Protein AF-A0AAW0K4J8-F1 (afdb_monomer)

InterPro domains:
  IPR005174 KIB1-4, beta-propeller [PF03478] (7-78)

Structure (mmCIF, N/CA/C/O backbone):
data_AF-A0AAW0K4J8-F1
#
_entry.id   AF-A0AAW0K4J8-F1
#
loop_
_atom_site.group_PDB
_atom_site.id
_atom_site.type_symbol
_atom_site.label_atom_id
_atom_site.label_alt_id
_atom_site.label_comp_id
_atom_site.label_asym_id
_atom_site.label_entity_id
_atom_site.label_seq_id
_atom_site.pdbx_PDB_ins_code
_atom_site.Cartn_x
_atom_site.Cartn_y
_atom_site.Cartn_z
_atom_site.occupancy
_atom_site.B_iso_or_equiv
_atom_site.auth_seq_id
_atom_site.auth_comp_id
_atom_site.auth_asym_id
_atom_site.auth_atom_id
_atom_site.pdbx_PDB_model_num
ATOM 1 N N . MET A 1 1 ? -8.075 4.748 -23.571 1.00 42.97 1 MET A N 1
ATOM 2 C CA . MET A 1 1 ? -7.528 3.627 -22.784 1.00 42.97 1 MET A CA 1
ATOM 3 C C . MET A 1 1 ? -8.302 3.583 -21.475 1.00 42.97 1 MET A C 1
ATOM 5 O O . MET A 1 1 ? -8.222 4.548 -20.727 1.00 42.97 1 MET A O 1
ATOM 9 N N . HIS A 1 2 ? -9.142 2.569 -21.260 1.00 46.59 2 HIS A N 1
ATOM 10 C CA . HIS A 1 2 ? -9.634 2.245 -19.917 1.00 46.59 2 HIS A CA 1
ATOM 11 C C . HIS A 1 2 ? -8.501 1.468 -19.247 1.00 46.59 2 HIS A C 1
ATOM 13 O O . HIS A 1 2 ? -8.053 0.475 -19.813 1.00 46.59 2 HIS A O 1
ATOM 19 N N . TYR A 1 3 ? -7.987 1.963 -18.128 1.00 56.16 3 TYR A N 1
ATOM 20 C CA . TYR A 1 3 ? -7.061 1.202 -17.298 1.00 56.16 3 TYR A CA 1
ATOM 21 C C . TYR A 1 3 ? -7.895 0.553 -16.200 1.00 56.16 3 TYR A C 1
ATOM 23 O O . TYR A 1 3 ? -8.667 1.254 -15.543 1.00 56.16 3 TYR A O 1
ATOM 31 N N . ASP A 1 4 ? -7.771 -0.758 -16.023 1.00 66.00 4 ASP A N 1
ATOM 32 C CA . ASP A 1 4 ? -8.284 -1.408 -14.823 1.00 66.00 4 ASP A CA 1
ATOM 33 C C . ASP A 1 4 ? -7.463 -0.901 -13.633 1.00 66.00 4 ASP A C 1
ATOM 35 O O . ASP A 1 4 ? -6.233 -0.877 -13.668 1.00 66.00 4 ASP A O 1
ATOM 39 N N . VAL A 1 5 ? -8.158 -0.401 -12.615 1.00 69.38 5 VAL A N 1
ATOM 40 C CA . VAL A 1 5 ? -7.578 0.284 -11.456 1.00 69.38 5 VAL A CA 1
ATOM 41 C C . VAL A 1 5 ? -7.552 -0.721 -10.303 1.00 69.38 5 VAL A C 1
ATOM 43 O O . VAL A 1 5 ? -8.631 -1.096 -9.836 1.00 69.38 5 VAL A O 1
ATOM 46 N N . PRO A 1 6 ? -6.378 -1.179 -9.828 1.00 80.19 6 PRO A N 1
ATOM 47 C CA . PRO A 1 6 ? -6.310 -2.075 -8.680 1.00 80.19 6 PRO A CA 1
ATOM 48 C C . PRO A 1 6 ? -6.892 -1.389 -7.441 1.00 80.19 6 PRO A C 1
ATOM 50 O O . PRO A 1 6 ? -6.420 -0.327 -7.022 1.00 80.19 6 PRO A O 1
ATOM 53 N N . VAL A 1 7 ? -7.924 -1.998 -6.855 1.00 85.12 7 VAL A N 1
ATOM 54 C CA . VAL A 1 7 ? -8.539 -1.568 -5.595 1.00 85.12 7 VAL A CA 1
ATOM 55 C C . VAL A 1 7 ? -8.712 -2.784 -4.704 1.00 85.12 7 VAL A C 1
ATOM 57 O O . VAL A 1 7 ? -9.276 -3.793 -5.125 1.00 85.12 7 VAL A O 1
ATOM 60 N N . VAL A 1 8 ? -8.281 -2.669 -3.450 1.00 87.44 8 VAL A N 1
ATOM 61 C CA . VAL A 1 8 ? -8.464 -3.716 -2.446 1.00 87.44 8 VAL A CA 1
ATOM 62 C C . VAL A 1 8 ? -9.126 -3.158 -1.200 1.00 87.44 8 VAL A C 1
ATOM 64 O O . VAL A 1 8 ? -8.835 -2.049 -0.747 1.00 87.44 8 VAL A O 1
ATOM 67 N N . LEU A 1 9 ? -10.022 -3.966 -0.638 1.00 84.75 9 LEU A N 1
ATOM 68 C CA . LEU A 1 9 ? -10.710 -3.704 0.614 1.00 84.75 9 LEU A CA 1
ATOM 69 C C . LEU A 1 9 ? -10.142 -4.608 1.705 1.00 84.75 9 LEU A C 1
ATOM 71 O O . LEU A 1 9 ? -9.985 -5.812 1.512 1.00 84.75 9 LEU A O 1
ATOM 75 N N . SER A 1 10 ? -9.875 -4.014 2.861 1.00 83.12 10 SER A N 1
ATOM 76 C CA . SER A 1 10 ? -9.566 -4.719 4.097 1.00 83.12 10 SER A CA 1
ATOM 77 C C . SER A 1 10 ? -10.645 -4.398 5.120 1.00 83.12 10 SER A C 1
ATOM 79 O O . SER A 1 10 ? -10.992 -3.232 5.325 1.00 83.12 10 SER A O 1
ATOM 81 N N . SER A 1 11 ? -11.196 -5.430 5.747 1.00 79.44 11 SER A N 1
ATOM 82 C CA . SER A 1 11 ? -12.206 -5.301 6.793 1.00 79.44 11 SER A CA 1
ATOM 83 C C . SER A 1 11 ? -11.898 -6.255 7.931 1.00 79.44 11 SER A C 1
ATOM 85 O O . SER A 1 11 ? -11.567 -7.420 7.699 1.00 79.44 11 SER A O 1
ATOM 87 N N . SER A 1 12 ? -12.067 -5.778 9.157 1.00 73.88 12 SER A N 1
ATOM 88 C CA . SER A 1 12 ? -12.071 -6.635 10.337 1.00 73.88 12 SER A CA 1
ATOM 89 C C . SER A 1 12 ? -13.437 -7.304 10.509 1.00 73.88 12 SER A C 1
ATOM 91 O O . SER A 1 12 ? -14.471 -6.672 10.314 1.00 73.88 12 SER A O 1
ATOM 93 N N . LEU A 1 13 ? -13.461 -8.581 10.903 1.00 67.19 13 LEU A N 1
ATOM 94 C CA . LEU A 1 13 ? -14.708 -9.276 11.264 1.00 67.19 13 LEU A CA 1
ATOM 95 C C . LEU A 1 13 ? -15.232 -8.853 12.645 1.00 67.19 13 LEU A C 1
ATOM 97 O O . LEU A 1 13 ? -16.385 -9.119 12.976 1.00 67.19 13 LEU A O 1
ATOM 101 N N . THR A 1 14 ? -14.383 -8.227 13.463 1.00 67.06 14 THR A N 1
ATOM 102 C CA . THR A 1 14 ? -14.667 -7.917 14.871 1.00 67.06 14 THR A CA 1
ATOM 103 C C . THR A 1 14 ? -14.766 -6.420 15.156 1.00 67.06 14 THR A C 1
ATOM 105 O O . THR A 1 14 ? -15.143 -6.042 16.262 1.00 67.06 14 THR A O 1
ATOM 108 N N . SER A 1 15 ? -14.438 -5.559 14.190 1.00 68.94 15 SER A N 1
ATOM 109 C CA . SER A 1 15 ? -14.590 -4.105 14.290 1.00 68.94 15 SER A CA 1
ATOM 110 C C . SER A 1 15 ? -15.225 -3.544 13.015 1.00 68.94 15 SER A C 1
ATOM 112 O O . SER A 1 15 ? -1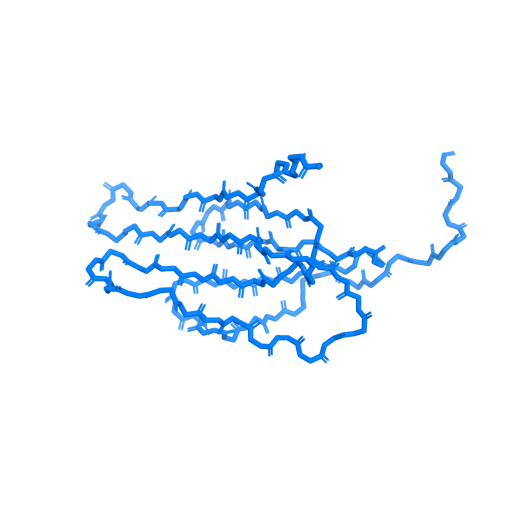5.030 -4.078 11.929 1.00 68.94 15 SER A O 1
ATOM 114 N N . ASN A 1 16 ? -15.953 -2.427 13.122 1.00 68.88 16 ASN A N 1
ATOM 115 C CA . ASN A 1 16 ? -16.472 -1.680 11.962 1.00 68.88 16 ASN A CA 1
ATOM 116 C C . ASN A 1 16 ? -15.360 -0.913 11.209 1.00 68.88 16 ASN A C 1
ATOM 118 O O . ASN A 1 16 ? -15.612 0.099 10.555 1.00 68.88 16 ASN A O 1
ATOM 122 N N . GLU A 1 17 ? -14.111 -1.355 11.330 1.00 77.75 17 GLU A N 1
ATOM 123 C CA . GLU A 1 17 ? -12.959 -0.739 10.690 1.00 77.75 17 GLU A CA 1
ATOM 124 C C . GLU A 1 17 ? -12.788 -1.373 9.311 1.00 77.75 17 GLU A C 1
ATOM 126 O O . GLU A 1 17 ? -12.269 -2.483 9.165 1.00 77.75 17 GLU A O 1
ATOM 131 N N . CYS A 1 18 ? -13.256 -0.665 8.285 1.00 85.69 18 CYS A N 1
ATOM 132 C CA . CYS A 1 18 ? -12.919 -0.972 6.904 1.00 85.69 18 CYS A CA 1
ATOM 133 C C . CYS A 1 18 ? -11.925 0.054 6.358 1.00 85.69 18 CYS A C 1
ATOM 135 O O . CYS A 1 18 ? -11.970 1.241 6.699 1.00 85.69 18 CYS A O 1
ATOM 137 N N . MET A 1 19 ? -11.041 -0.400 5.479 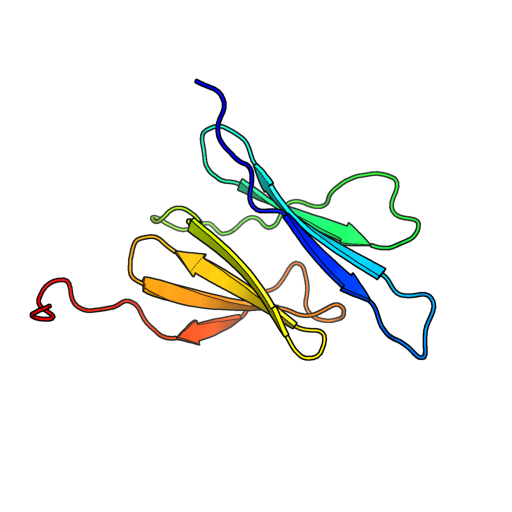1.00 91.56 19 MET A N 1
ATOM 138 C CA . MET A 1 19 ? -10.098 0.445 4.766 1.00 91.56 19 MET A CA 1
ATOM 139 C C . MET A 1 19 ? -10.014 0.010 3.309 1.00 91.56 19 MET A C 1
ATOM 141 O O . MET A 1 19 ? -9.906 -1.177 3.013 1.00 91.56 19 MET A O 1
ATOM 145 N N . ALA A 1 20 ? -10.052 0.982 2.408 1.00 92.75 20 ALA A N 1
ATOM 146 C CA . ALA A 1 20 ? -9.810 0.784 0.990 1.00 92.75 20 ALA A CA 1
ATOM 147 C C . ALA A 1 20 ? -8.427 1.325 0.625 1.00 92.75 20 ALA A C 1
ATOM 149 O O . ALA A 1 20 ? -8.015 2.363 1.149 1.00 92.75 20 ALA A O 1
ATOM 150 N N . MET A 1 21 ? -7.743 0.654 -0.297 1.00 94.50 21 MET A N 1
ATOM 151 C CA . MET A 1 21 ? -6.513 1.134 -0.924 1.00 94.50 21 MET A CA 1
ATOM 152 C C . MET A 1 21 ? -6.623 0.987 -2.439 1.00 94.50 21 MET A C 1
ATOM 154 O O . MET A 1 21 ? -7.176 -0.001 -2.922 1.00 94.50 21 MET A O 1
ATOM 158 N N . ALA A 1 22 ? -6.124 1.977 -3.174 1.00 93.44 22 ALA A N 1
ATOM 159 C CA . ALA A 1 22 ? -6.215 2.034 -4.626 1.00 93.44 22 ALA A CA 1
ATOM 160 C C . ALA A 1 22 ? -4.939 2.609 -5.252 1.00 93.44 22 ALA A C 1
ATOM 162 O O . ALA A 1 22 ? -4.356 3.557 -4.716 1.00 93.44 22 ALA A O 1
ATOM 163 N N . ILE A 1 23 ? -4.561 2.065 -6.409 1.00 91.12 23 ILE A N 1
ATOM 164 C CA . ILE A 1 23 ? -3.609 2.679 -7.345 1.00 91.12 23 ILE A CA 1
ATOM 165 C C . ILE A 1 23 ? -4.430 3.449 -8.370 1.00 91.12 23 ILE A C 1
ATOM 167 O O . ILE A 1 23 ? -5.304 2.853 -8.975 1.00 91.12 23 ILE A O 1
ATOM 171 N N . PHE A 1 24 ? -4.182 4.738 -8.602 1.00 86.62 24 PHE A N 1
ATOM 172 C CA . PHE A 1 24 ? -5.003 5.541 -9.512 1.00 86.62 24 PHE A CA 1
ATOM 173 C C . PHE A 1 24 ? -4.212 6.579 -10.317 1.00 86.62 24 PHE A C 1
ATOM 175 O O . PHE A 1 24 ? -3.134 7.039 -9.937 1.00 86.62 24 PHE A O 1
ATOM 182 N N . GLY A 1 25 ? -4.822 7.023 -11.418 1.00 81.81 25 GLY A N 1
ATOM 183 C CA . GLY A 1 25 ? -4.276 8.059 -12.293 1.00 81.81 25 GLY A CA 1
ATOM 184 C C . GLY A 1 25 ? -3.116 7.579 -13.169 1.00 81.81 25 GLY A C 1
ATOM 185 O O . GLY A 1 25 ? -2.607 6.475 -13.022 1.00 81.81 25 GLY A O 1
ATOM 186 N N . GLU A 1 26 ? -2.688 8.442 -14.089 1.00 73.75 26 GLU A N 1
ATOM 187 C CA . GLU A 1 26 ? -1.667 8.135 -15.107 1.00 73.75 26 GLU A CA 1
ATOM 188 C C . GLU A 1 26 ? -0.288 7.786 -14.518 1.00 73.75 26 GLU A C 1
ATOM 190 O O . GLU A 1 26 ? 0.487 7.060 -15.129 1.00 73.75 26 GLU A O 1
ATOM 195 N N . PHE A 1 27 ? -0.001 8.263 -13.305 1.00 75.00 27 PHE A N 1
ATOM 196 C CA . PHE A 1 27 ? 1.264 8.026 -12.605 1.00 75.00 27 PHE A CA 1
ATOM 197 C C . PHE A 1 27 ? 1.179 6.915 -11.549 1.00 75.00 27 PHE A C 1
ATOM 199 O O . PHE A 1 27 ? 2.049 6.857 -10.688 1.00 75.00 27 PHE A O 1
ATOM 206 N N . SER A 1 28 ? 0.132 6.080 -11.582 1.00 83.06 28 SER A N 1
ATOM 207 C CA . SER A 1 28 ? -0.076 4.954 -10.654 1.00 83.06 28 SER A CA 1
ATOM 208 C C . SER A 1 28 ? 0.036 5.347 -9.177 1.00 83.06 28 SER A C 1
ATOM 210 O O . SER A 1 28 ? 0.676 4.677 -8.382 1.00 83.06 28 SER A O 1
ATOM 212 N N . LYS A 1 29 ? -0.598 6.455 -8.784 1.00 84.69 29 LYS A N 1
ATOM 213 C CA . LYS A 1 29 ? -0.493 6.977 -7.416 1.00 84.69 29 LYS A CA 1
ATOM 214 C C . LYS A 1 29 ? -1.219 6.078 -6.428 1.00 84.69 29 LYS A C 1
ATOM 216 O O . LYS A 1 29 ? -2.345 5.667 -6.685 1.00 84.69 29 LYS A O 1
ATOM 221 N N . LEU A 1 30 ? -0.630 5.881 -5.255 1.00 91.62 30 LEU A N 1
ATOM 222 C CA . LEU A 1 30 ? -1.241 5.118 -4.176 1.00 91.62 30 LEU A CA 1
ATOM 223 C C . LEU A 1 30 ? -2.041 6.020 -3.224 1.00 91.62 30 LEU A C 1
ATOM 225 O O . LEU A 1 30 ? -1.556 7.060 -2.765 1.00 91.62 30 LEU A O 1
ATOM 229 N N . ALA A 1 31 ? -3.262 5.614 -2.881 1.00 93.81 31 ALA A N 1
ATOM 230 C CA . ALA A 1 31 ? -4.046 6.255 -1.828 1.00 93.81 31 ALA A CA 1
ATOM 231 C C . ALA A 1 31 ? -4.868 5.251 -1.020 1.00 93.81 31 ALA A C 1
ATOM 233 O O . ALA A 1 31 ? -5.204 4.168 -1.496 1.00 93.81 31 ALA A O 1
ATOM 234 N N . PHE A 1 32 ? -5.236 5.650 0.198 1.00 94.44 32 PHE A N 1
ATOM 235 C CA . PHE A 1 32 ? -6.136 4.891 1.062 1.00 94.44 32 PHE A CA 1
ATOM 236 C C . PHE A 1 32 ? -7.279 5.754 1.604 1.00 94.44 32 PHE A C 1
ATOM 238 O O . PHE A 1 32 ? -7.196 6.984 1.635 1.00 94.44 32 PHE A O 1
ATOM 245 N N . CYS A 1 33 ? -8.347 5.097 2.046 1.00 94.31 33 CYS A N 1
ATOM 246 C CA . CYS A 1 33 ? -9.507 5.713 2.683 1.00 94.31 33 CYS A CA 1
ATOM 247 C C . CYS A 1 33 ? -10.007 4.791 3.798 1.00 94.31 33 CYS A C 1
ATOM 249 O O . CYS A 1 33 ? -10.210 3.597 3.565 1.00 94.31 33 CYS A O 1
ATOM 251 N N . LYS A 1 34 ? -10.205 5.324 5.006 1.00 91.69 34 LYS A N 1
ATOM 252 C CA . LYS A 1 34 ? -10.786 4.582 6.134 1.00 91.69 34 LYS A CA 1
ATOM 253 C C . LYS A 1 34 ? -12.303 4.764 6.177 1.00 91.69 34 LYS A C 1
ATOM 255 O O . LYS A 1 34 ? -12.850 5.701 5.593 1.00 91.69 34 LYS A O 1
ATOM 260 N N . TYR A 1 35 ? -12.994 3.884 6.894 1.00 88.00 35 TYR A N 1
ATOM 261 C CA . TYR A 1 35 ? -14.404 4.083 7.216 1.00 88.00 35 TYR A CA 1
ATOM 262 C C . TYR A 1 35 ? -14.618 5.450 7.884 1.00 88.00 35 TYR A C 1
ATOM 264 O O . TYR A 1 35 ? -13.950 5.780 8.861 1.00 88.00 35 TYR A O 1
ATOM 272 N N . GLY A 1 36 ? -15.553 6.241 7.358 1.00 89.62 36 GLY A N 1
ATOM 273 C CA . GLY A 1 36 ? -15.850 7.588 7.855 1.00 89.62 36 GLY A CA 1
ATOM 274 C C . GLY A 1 36 ? -14.979 8.706 7.269 1.00 89.62 36 GLY A C 1
ATOM 275 O O . GLY A 1 36 ? -15.336 9.879 7.420 1.00 89.62 36 GLY A O 1
ATOM 276 N N . ASP A 1 37 ? -13.900 8.381 6.549 1.00 92.00 37 ASP A N 1
ATOM 277 C CA . ASP A 1 37 ? -13.134 9.387 5.818 1.00 92.00 37 ASP A CA 1
ATOM 278 C C . ASP A 1 37 ? -13.982 9.974 4.681 1.00 92.00 37 ASP A C 1
ATOM 280 O O . ASP A 1 37 ? -14.692 9.277 3.957 1.00 92.00 37 ASP A O 1
ATOM 284 N N . LYS A 1 38 ? -13.891 11.294 4.498 1.00 93.69 38 LYS A N 1
ATOM 285 C CA . LYS A 1 38 ? -14.586 12.008 3.409 1.00 93.69 38 LYS A CA 1
ATOM 286 C C . LYS A 1 38 ? -13.736 12.152 2.147 1.00 93.69 38 LYS A C 1
ATOM 288 O O . LYS A 1 38 ? -14.221 12.668 1.142 1.00 93.69 38 LYS A O 1
ATOM 293 N N . LYS A 1 39 ? -12.447 11.811 2.226 1.00 93.56 39 LYS A N 1
ATOM 294 C CA . LYS A 1 39 ? -11.448 12.023 1.175 1.00 93.56 39 LYS A CA 1
ATOM 295 C C . LYS A 1 39 ? -10.380 10.939 1.255 1.00 93.56 39 LYS A C 1
ATOM 297 O O . LYS A 1 39 ? -10.031 10.501 2.345 1.00 93.56 39 LYS A O 1
ATOM 302 N N . TRP A 1 40 ? -9.826 10.587 0.102 1.00 94.06 40 TRP A N 1
ATOM 303 C CA . TRP A 1 40 ? -8.667 9.708 0.006 1.00 94.06 40 TRP A CA 1
ATOM 304 C C . TRP A 1 40 ? -7.403 10.421 0.488 1.00 94.0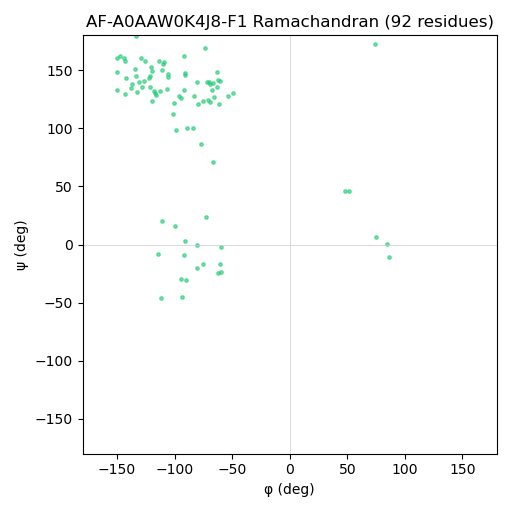6 40 TRP A C 1
ATOM 306 O O . TRP A 1 40 ? -7.185 11.596 0.178 1.00 94.06 40 TRP A O 1
ATOM 316 N N . THR A 1 41 ? -6.557 9.695 1.212 1.00 94.81 41 THR A N 1
ATOM 317 C CA . THR A 1 41 ? -5.235 10.152 1.640 1.00 94.81 41 THR A CA 1
ATOM 318 C C . THR A 1 41 ? -4.177 9.560 0.721 1.00 94.81 41 THR A C 1
ATOM 320 O O . THR A 1 41 ? -4.069 8.342 0.592 1.00 94.81 41 THR A O 1
ATOM 323 N N . LEU A 1 42 ? -3.393 10.429 0.084 1.00 92.69 42 LEU A N 1
ATOM 324 C CA . LEU A 1 42 ? -2.266 10.038 -0.760 1.00 92.69 42 LEU A CA 1
ATOM 325 C C . LEU A 1 42 ? -1.126 9.458 0.080 1.00 92.69 42 LEU A C 1
ATOM 327 O O . LEU A 1 42 ? -0.763 10.013 1.119 1.00 92.69 42 LEU A O 1
ATOM 331 N N . ILE A 1 43 ? -0.523 8.383 -0.419 1.00 91.44 43 ILE A N 1
ATOM 332 C CA . ILE A 1 43 ? 0.740 7.854 0.088 1.00 91.44 43 ILE A CA 1
ATOM 333 C C . ILE A 1 43 ? 1.832 8.375 -0.846 1.00 91.44 43 ILE A C 1
ATOM 335 O O . ILE A 1 43 ? 2.024 7.860 -1.943 1.00 91.44 43 ILE A O 1
ATOM 339 N N . ASP A 1 44 ? 2.514 9.445 -0.431 1.00 78.12 44 ASP A N 1
ATOM 340 C CA . ASP A 1 44 ? 3.620 10.023 -1.202 1.00 78.12 44 ASP A CA 1
ATOM 341 C C . ASP A 1 44 ? 4.880 9.167 -1.031 1.00 78.12 44 ASP A C 1
ATOM 343 O O . ASP A 1 44 ? 5.718 9.381 -0.148 1.00 78.12 44 ASP A O 1
ATOM 347 N N . ALA A 1 45 ? 4.990 8.141 -1.866 1.00 68.81 45 ALA A N 1
ATOM 348 C CA . ALA A 1 45 ? 6.217 7.399 -2.032 1.00 68.81 45 ALA A CA 1
ATOM 349 C C . ALA A 1 45 ? 7.080 8.158 -3.050 1.00 68.81 45 ALA A C 1
ATOM 351 O O . ALA A 1 45 ? 6.881 8.038 -4.254 1.00 68.81 45 ALA A O 1
ATOM 352 N N . LYS A 1 46 ? 8.064 8.938 -2.579 1.00 69.19 46 LYS A N 1
ATOM 353 C CA . LYS A 1 46 ? 9.115 9.522 -3.439 1.00 69.19 46 LYS A CA 1
ATOM 354 C C . LYS A 1 46 ? 10.005 8.416 -4.011 1.00 69.19 46 LYS A C 1
ATOM 356 O O . LYS A 1 46 ? 11.141 8.234 -3.573 1.00 69.19 46 LYS A O 1
ATOM 361 N N . ARG A 1 47 ? 9.464 7.628 -4.934 1.00 70.88 47 ARG A N 1
ATOM 362 C CA . ARG A 1 47 ? 10.113 6.458 -5.516 1.00 70.88 47 ARG A CA 1
ATOM 363 C C . ARG A 1 47 ? 10.241 6.613 -7.013 1.00 70.88 47 ARG A C 1
ATOM 365 O O . ARG A 1 47 ? 9.486 7.326 -7.661 1.00 70.88 47 ARG A O 1
ATOM 372 N N . GLN A 1 48 ? 11.264 5.952 -7.532 1.00 74.12 48 GLN A N 1
ATOM 373 C CA . GLN A 1 48 ? 11.602 5.978 -8.947 1.00 74.12 48 GLN A CA 1
ATOM 374 C C . GLN A 1 48 ? 10.724 5.025 -9.775 1.00 74.12 48 GLN A C 1
ATOM 376 O O . GLN A 1 48 ? 10.629 5.190 -10.988 1.00 74.12 48 GLN A O 1
ATOM 381 N N . TYR A 1 49 ? 10.098 4.041 -9.126 1.00 81.69 49 TYR A N 1
ATOM 382 C CA . TYR A 1 49 ? 9.300 2.988 -9.748 1.00 81.69 49 TYR A CA 1
ATOM 383 C C . TYR A 1 49 ? 7.825 3.158 -9.414 1.00 81.69 49 TYR A C 1
ATOM 385 O O . TYR A 1 49 ? 7.494 3.671 -8.345 1.00 81.69 49 TYR A O 1
ATOM 393 N N . VAL A 1 50 ? 6.967 2.719 -10.333 1.00 84.06 50 VAL A N 1
ATOM 394 C CA . VAL A 1 50 ? 5.513 2.851 -10.213 1.00 84.06 50 VAL A CA 1
ATO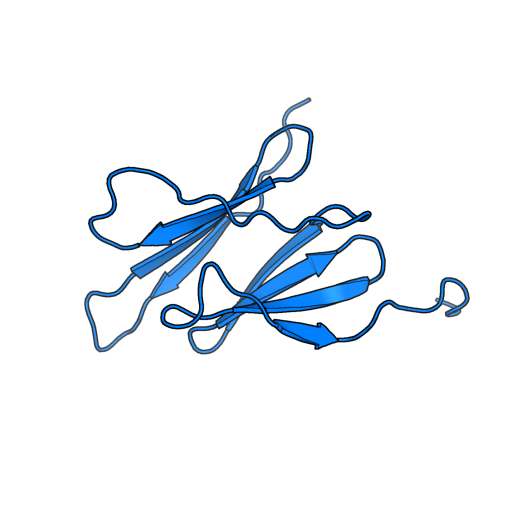M 395 C C . VAL A 1 50 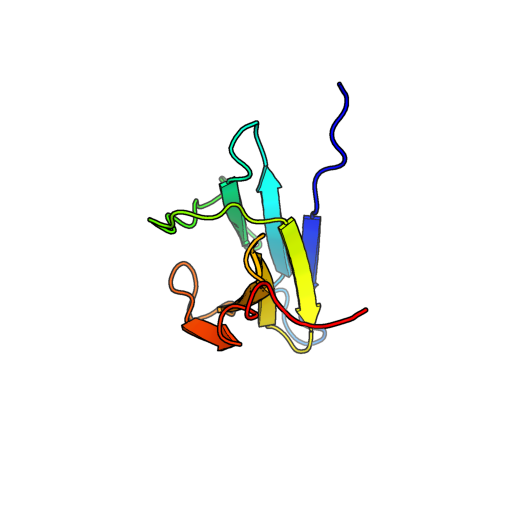? 4.913 1.630 -9.527 1.00 84.06 50 VAL A C 1
ATOM 397 O O . VAL A 1 50 ? 5.413 0.509 -9.668 1.00 84.06 50 VAL A O 1
ATOM 400 N N . GLU A 1 51 ? 3.842 1.863 -8.784 1.00 84.06 51 GLU A N 1
ATOM 401 C CA . GLU A 1 51 ? 3.001 0.835 -8.195 1.00 84.06 51 GLU A CA 1
ATOM 402 C C . GLU A 1 51 ? 2.335 -0.005 -9.293 1.00 84.06 51 GLU A C 1
ATOM 404 O O . GLU A 1 51 ? 1.834 0.534 -10.282 1.00 84.06 51 GLU A O 1
ATOM 409 N N . GLN A 1 52 ? 2.329 -1.327 -9.122 1.00 87.38 52 GLN A N 1
ATOM 410 C CA . GLN A 1 52 ? 1.801 -2.266 -10.113 1.00 87.38 52 GLN A CA 1
ATOM 411 C C . GLN A 1 52 ? 0.526 -2.959 -9.631 1.00 87.38 52 GLN A C 1
ATOM 413 O O . GLN A 1 52 ? -0.437 -3.049 -10.390 1.00 87.38 52 GLN A O 1
ATOM 418 N N . ASP A 1 53 ? 0.514 -3.445 -8.389 1.00 90.75 53 ASP A N 1
ATOM 419 C CA . ASP A 1 53 ? -0.628 -4.157 -7.821 1.00 90.75 53 ASP A CA 1
ATOM 420 C C . ASP A 1 53 ? -0.722 -3.958 -6.300 1.00 90.75 53 ASP A C 1
ATOM 422 O O . ASP A 1 53 ? 0.252 -3.582 -5.635 1.00 90.75 53 ASP A O 1
ATOM 426 N N . ILE A 1 54 ? -1.910 -4.217 -5.751 1.00 93.50 54 ILE A N 1
ATOM 427 C CA . ILE A 1 54 ? -2.192 -4.195 -4.316 1.00 93.50 54 ILE A CA 1
ATOM 428 C C . ILE A 1 54 ? -2.870 -5.506 -3.936 1.00 93.50 54 ILE A C 1
ATOM 430 O O . ILE A 1 54 ? -3.839 -5.917 -4.564 1.00 93.50 54 ILE A O 1
ATOM 434 N N . ILE A 1 55 ? -2.444 -6.101 -2.825 1.00 93.44 55 ILE A N 1
ATOM 435 C CA . ILE A 1 55 ? -3.203 -7.158 -2.150 1.00 93.44 55 ILE A CA 1
ATOM 436 C C . ILE A 1 55 ? -3.427 -6.803 -0.683 1.00 93.44 55 ILE A C 1
ATOM 438 O O . ILE A 1 55 ? -2.673 -6.029 -0.087 1.00 93.44 55 ILE A O 1
ATOM 442 N N . SER A 1 56 ? -4.447 -7.407 -0.076 1.00 92.44 56 SER A N 1
ATOM 443 C CA . SER A 1 56 ? -4.647 -7.357 1.369 1.00 92.44 56 SER A CA 1
ATOM 444 C C . SER A 1 56 ? -4.668 -8.758 1.948 1.00 92.44 56 SER A C 1
ATOM 446 O O . SER A 1 56 ? -5.296 -9.666 1.407 1.00 92.44 56 SER A O 1
ATOM 448 N N . HIS A 1 57 ? -3.956 -8.918 3.057 1.00 90.75 57 HIS A N 1
ATOM 449 C CA . HIS A 1 57 ? -3.883 -10.162 3.799 1.00 90.75 57 HIS A CA 1
ATOM 450 C C . HIS A 1 57 ? -3.664 -9.841 5.277 1.00 90.75 57 HIS A C 1
ATOM 452 O O . HIS A 1 57 ? -2.836 -8.991 5.604 1.00 90.75 57 HIS A O 1
ATOM 458 N N . GLU A 1 58 ? -4.440 -10.480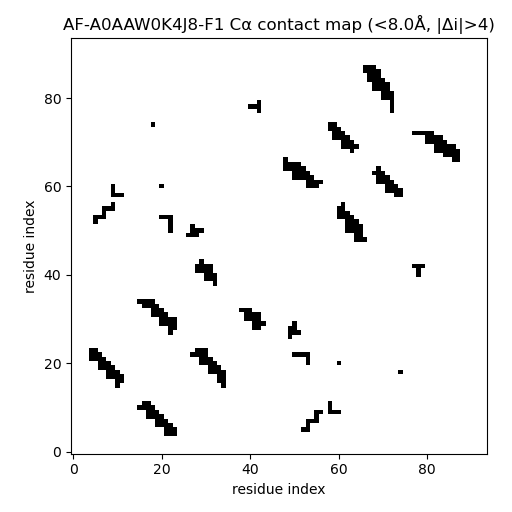 6.156 1.00 89.31 58 GLU A N 1
ATOM 459 C CA . GLU A 1 58 ? -4.327 -10.348 7.618 1.00 89.31 58 GLU A CA 1
ATOM 460 C C . GLU A 1 58 ? -4.242 -8.891 8.120 1.00 89.31 58 GLU A C 1
ATOM 462 O O . GLU 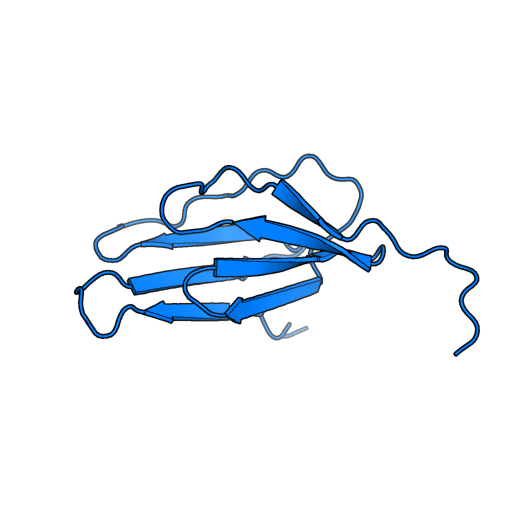A 1 58 ? -3.391 -8.527 8.930 1.00 89.31 58 GLU A O 1
ATOM 467 N N . GLY A 1 59 ? -5.118 -8.017 7.609 1.00 87.81 59 GLY A N 1
ATOM 468 C CA . GLY A 1 59 ? -5.194 -6.614 8.042 1.00 87.81 59 GLY A CA 1
ATOM 469 C C . GLY A 1 59 ? -4.062 -5.714 7.531 1.00 87.81 59 GLY A C 1
ATOM 470 O O . GLY A 1 59 ? -3.986 -4.546 7.920 1.00 87.81 59 GLY A O 1
ATOM 471 N N . LYS A 1 60 ? -3.205 -6.235 6.648 1.00 92.75 60 LYS A N 1
ATOM 472 C CA . LYS A 1 60 ? -2.122 -5.500 5.989 1.00 92.75 60 LYS A CA 1
ATOM 473 C C . LYS A 1 60 ? -2.426 -5.297 4.513 1.00 92.75 60 LYS A C 1
ATOM 475 O O . LYS A 1 60 ? -3.188 -6.055 3.908 1.00 92.75 60 LYS A O 1
ATOM 480 N N . PHE A 1 61 ? -1.799 -4.278 3.945 1.00 94.81 61 PHE A N 1
ATOM 481 C CA . PHE A 1 61 ? -1.761 -4.006 2.517 1.00 94.81 61 PHE A CA 1
ATOM 482 C C . PHE A 1 61 ? -0.341 -4.195 2.017 1.00 94.81 61 PHE A C 1
ATOM 484 O O . PHE A 1 61 ? 0.598 -3.662 2.612 1.00 94.81 61 PHE A O 1
ATOM 491 N N . TYR A 1 62 ? -0.205 -4.931 0.922 1.00 94.88 62 TYR A N 1
ATOM 492 C CA . TYR A 1 62 ? 1.058 -5.157 0.240 1.00 94.88 62 TYR A CA 1
ATOM 493 C C . TYR A 1 62 ? 0.967 -4.533 -1.140 1.00 94.88 62 TYR A C 1
ATOM 495 O O . TYR A 1 62 ? 0.015 -4.795 -1.870 1.00 94.88 62 TYR A O 1
ATOM 503 N N . VAL A 1 63 ? 1.956 -3.715 -1.474 1.00 94.12 63 VAL A N 1
ATOM 504 C CA . VAL A 1 63 ? 2.031 -3.004 -2.748 1.00 94.12 63 VAL A CA 1
ATOM 505 C C . VAL A 1 63 ? 3.291 -3.445 -3.460 1.00 94.12 63 VAL A C 1
ATOM 507 O O . VAL A 1 63 ? 4.383 -3.343 -2.889 1.00 94.12 63 VAL A O 1
ATOM 510 N N . SER A 1 64 ? 3.129 -3.949 -4.680 1.00 92.50 64 SER A N 1
ATOM 511 C CA . SER A 1 64 ? 4.243 -4.295 -5.556 1.00 92.50 64 SER A CA 1
ATOM 512 C C . SER A 1 64 ? 4.615 -3.114 -6.446 1.00 92.50 64 SER A C 1
ATOM 514 O O . SER A 1 64 ? 3.766 -2.328 -6.874 1.00 92.50 64 SER A O 1
ATOM 516 N N . TYR A 1 65 ? 5.907 -3.000 -6.725 1.00 90.31 65 TYR A N 1
ATOM 517 C CA . TYR A 1 65 ? 6.480 -2.006 -7.623 1.00 90.31 65 TYR A CA 1
ATOM 518 C C . TYR A 1 65 ? 7.057 -2.691 -8.861 1.00 90.31 65 TYR A C 1
ATOM 520 O O . TYR A 1 65 ? 7.402 -3.873 -8.830 1.00 90.31 65 TYR A O 1
ATOM 528 N N . THR A 1 66 ? 7.205 -1.948 -9.959 1.00 88.31 66 THR A N 1
ATOM 529 C CA . THR A 1 66 ? 7.707 -2.496 -11.236 1.00 88.31 66 THR A CA 1
ATOM 530 C C . THR A 1 66 ? 9.121 -3.080 -11.184 1.00 88.31 66 THR A C 1
ATOM 532 O O . THR A 1 66 ? 9.517 -3.801 -12.094 1.00 88.31 66 THR A O 1
ATOM 535 N N . ASP A 1 67 ? 9.907 -2.762 -10.156 1.00 89.38 67 ASP A N 1
ATOM 536 C CA . ASP A 1 67 ? 11.237 -3.335 -9.916 1.00 89.38 67 ASP A CA 1
ATOM 537 C C . ASP A 1 67 ? 11.207 -4.594 -9.026 1.00 89.38 67 ASP A C 1
ATOM 539 O O . ASP A 1 67 ? 12.255 -5.148 -8.686 1.00 89.38 67 ASP A O 1
ATOM 543 N N . GLY A 1 68 ? 10.015 -5.051 -8.644 1.00 89.50 68 GLY A N 1
ATOM 544 C CA . GLY A 1 68 ? 9.803 -6.201 -7.774 1.00 89.50 68 GLY A CA 1
ATOM 545 C C . GLY A 1 68 ? 9.878 -5.890 -6.279 1.00 89.50 68 GLY A C 1
ATOM 546 O O . GLY A 1 68 ? 9.694 -6.813 -5.487 1.00 89.50 68 GLY A O 1
ATOM 547 N N . GLU A 1 69 ? 10.118 -4.636 -5.861 1.00 92.62 69 GLU A N 1
ATOM 548 C CA . GLU A 1 69 ? 10.000 -4.294 -4.440 1.00 92.62 69 GLU A CA 1
ATOM 549 C C . GLU A 1 69 ? 8.562 -4.497 -3.957 1.00 92.62 69 GLU A C 1
ATOM 551 O O . GLU A 1 69 ? 7.594 -4.154 -4.638 1.00 92.62 69 GLU A O 1
ATOM 556 N N . ILE A 1 70 ? 8.430 -5.003 -2.730 1.00 94.25 70 ILE A N 1
ATOM 557 C CA . ILE A 1 70 ? 7.142 -5.089 -2.040 1.00 94.25 70 ILE A CA 1
ATOM 558 C C . ILE A 1 70 ? 7.223 -4.242 -0.789 1.00 94.25 70 ILE A C 1
ATOM 560 O O . ILE A 1 70 ? 8.166 -4.355 0.000 1.00 94.25 70 ILE A O 1
ATOM 564 N N . TRP A 1 71 ? 6.208 -3.415 -0.585 1.00 94.44 71 TRP A N 1
ATOM 565 C CA . TRP A 1 71 ? 6.068 -2.597 0.608 1.00 94.44 71 TRP A CA 1
ATOM 566 C C . TRP A 1 71 ? 4.775 -2.912 1.326 1.00 94.44 71 TRP A C 1
ATOM 568 O O . TRP A 1 71 ? 3.764 -3.213 0.701 1.00 94.44 71 TRP A O 1
ATOM 578 N N . VAL A 1 72 ? 4.825 -2.837 2.650 1.00 95.44 72 VAL A N 1
ATOM 579 C CA . VAL A 1 72 ? 3.718 -3.201 3.522 1.00 95.44 72 VAL A CA 1
ATOM 580 C C . VAL A 1 72 ? 3.321 -2.031 4.411 1.00 95.44 72 VAL A C 1
ATOM 582 O O . VAL A 1 72 ? 4.165 -1.255 4.871 1.00 95.44 72 VAL A O 1
ATOM 585 N N . GLY A 1 73 ? 2.021 -1.902 4.645 1.00 93.62 73 GLY A N 1
ATOM 586 C CA . GLY A 1 73 ? 1.445 -0.994 5.627 1.00 93.62 73 GLY A CA 1
ATOM 587 C C . GLY A 1 73 ? 0.172 -1.582 6.223 1.00 93.62 73 GLY A C 1
ATOM 588 O O . GLY A 1 73 ? -0.421 -2.505 5.665 1.00 93.62 73 GLY A O 1
ATOM 589 N N . ASP A 1 74 ? -0.250 -1.047 7.360 1.00 91.56 74 ASP A N 1
ATOM 590 C CA . ASP A 1 74 ? -1.503 -1.417 8.011 1.00 91.56 74 ASP A CA 1
ATOM 591 C C . ASP A 1 74 ? -2.291 -0.180 8.455 1.00 91.56 74 ASP A C 1
ATOM 593 O O . ASP A 1 74 ? -1.890 0.971 8.263 1.00 91.56 74 ASP A O 1
ATOM 597 N N . HIS A 1 75 ? -3.450 -0.425 9.055 1.00 87.88 75 HIS A N 1
ATOM 598 C CA . HIS A 1 75 ? -4.368 0.617 9.493 1.00 87.88 75 HIS A CA 1
ATOM 599 C C . HIS A 1 75 ? -3.779 1.595 10.527 1.00 87.88 75 HIS A C 1
ATOM 601 O O . HIS A 1 75 ? -4.266 2.732 10.618 1.00 87.88 75 HIS A O 1
ATOM 607 N N . THR A 1 76 ? -2.751 1.175 11.272 1.00 88.88 76 THR A N 1
ATOM 608 C CA . THR A 1 76 ? -2.050 1.966 12.295 1.00 88.88 76 THR A CA 1
ATOM 609 C C . THR A 1 76 ? -0.802 2.661 11.755 1.00 88.88 76 THR A C 1
ATOM 611 O O . THR A 1 76 ? -0.441 3.728 12.249 1.00 88.88 76 THR A O 1
ATOM 614 N N . SER A 1 77 ? -0.148 2.083 10.741 1.00 89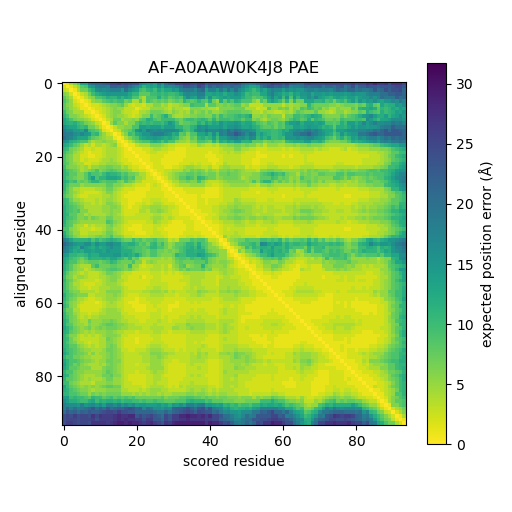.88 77 SER A N 1
ATOM 615 C CA . SER A 1 77 ? 1.118 2.592 10.210 1.00 89.88 77 SER A CA 1
ATOM 616 C C . SER A 1 77 ? 0.927 3.601 9.078 1.00 89.88 77 SER A C 1
ATOM 618 O O . SER A 1 77 ? 1.757 4.496 8.909 1.00 89.88 77 SER A O 1
ATOM 620 N N . LEU A 1 78 ? -0.148 3.471 8.292 1.00 90.88 78 LEU A N 1
ATOM 621 C CA . LEU A 1 78 ? -0.398 4.328 7.132 1.00 90.88 78 LEU A CA 1
ATOM 622 C C . LEU A 1 78 ? -0.521 5.817 7.519 1.00 90.88 78 LEU A C 1
ATOM 624 O O . LEU A 1 78 ? -1.127 6.135 8.545 1.00 90.88 78 LEU A O 1
ATOM 628 N N . PRO A 1 79 ? 0.030 6.746 6.706 1.00 92.62 79 PRO A N 1
ATOM 629 C CA . PRO A 1 79 ? 0.586 6.561 5.353 1.00 92.62 79 PRO A CA 1
ATOM 630 C C . PRO A 1 79 ? 2.013 5.990 5.312 1.00 92.62 79 PRO A C 1
ATOM 632 O O . PRO A 1 79 ? 2.574 5.810 4.233 1.00 92.62 79 PRO A O 1
ATOM 635 N N . LYS A 1 80 ? 2.640 5.719 6.462 1.00 91.44 80 LYS A N 1
ATOM 636 C CA . LYS A 1 80 ? 3.992 5.167 6.494 1.00 91.44 80 LYS A CA 1
ATOM 637 C C . LYS A 1 80 ? 3.960 3.684 6.127 1.00 91.44 80 LYS A C 1
ATOM 639 O O . LYS A 1 80 ? 3.306 2.870 6.780 1.00 91.44 80 LYS A O 1
ATOM 644 N N . MET A 1 81 ? 4.729 3.345 5.100 1.00 92.44 81 MET A N 1
ATOM 645 C CA . MET A 1 81 ? 4.968 1.972 4.670 1.00 92.44 81 MET A CA 1
ATOM 646 C C . MET A 1 81 ? 6.409 1.566 4.966 1.00 92.44 81 MET A C 1
ATOM 648 O O . MET A 1 81 ? 7.309 2.410 5.021 1.00 92.44 81 MET A O 1
ATOM 652 N N . THR A 1 82 ? 6.637 0.268 5.119 1.00 93.88 82 THR A N 1
ATOM 653 C CA . THR A 1 82 ? 7.966 -0.325 5.294 1.00 93.88 82 THR A CA 1
ATOM 654 C C . THR A 1 82 ? 8.257 -1.313 4.174 1.00 93.88 82 THR A C 1
ATOM 656 O O . THR A 1 82 ? 7.348 -1.914 3.602 1.00 93.88 82 THR A O 1
ATOM 659 N N . ARG A 1 83 ? 9.534 -1.457 3.812 1.00 93.88 83 ARG A N 1
ATOM 660 C CA . ARG A 1 83 ? 9.929 -2.414 2.779 1.00 93.88 83 ARG A CA 1
ATOM 661 C C . ARG A 1 83 ? 9.781 -3.828 3.327 1.00 93.88 83 ARG A C 1
ATOM 663 O O . ARG A 1 83 ? 10.369 -4.150 4.357 1.00 93.88 83 ARG A O 1
ATOM 670 N N . PHE A 1 84 ? 9.005 -4.641 2.625 1.00 94.94 84 PHE A N 1
ATOM 671 C CA . PHE A 1 84 ? 8.781 -6.048 2.928 1.00 94.94 84 PHE A CA 1
ATOM 672 C C . PHE A 1 84 ? 9.746 -6.944 2.146 1.00 94.94 84 PHE A C 1
ATOM 674 O O . PHE A 1 84 ? 10.364 -7.827 2.732 1.00 94.94 84 PHE A O 1
ATOM 681 N N . ALA A 1 85 ? 9.929 -6.670 0.850 1.00 94.00 85 ALA A N 1
ATOM 682 C CA . ALA A 1 85 ? 10.860 -7.391 -0.016 1.00 94.00 85 ALA A CA 1
ATOM 683 C C . ALA A 1 85 ? 11.712 -6.414 -0.851 1.00 94.00 85 ALA A C 1
ATOM 685 O O . ALA A 1 85 ? 11.213 -5.346 -1.221 1.00 94.00 85 ALA A O 1
ATOM 686 N N . PRO A 1 86 ? 12.993 -6.739 -1.115 1.00 92.50 86 PRO A N 1
ATOM 687 C CA . PRO A 1 86 ? 13.866 -5.930 -1.964 1.00 92.50 86 PRO A CA 1
ATOM 688 C C . PRO A 1 86 ? 13.493 -6.058 -3.447 1.00 92.50 86 PRO A C 1
ATOM 690 O O . PRO A 1 86 ? 12.736 -6.951 -3.821 1.00 92.50 86 PRO A O 1
ATOM 693 N N . SER A 1 87 ? 14.070 -5.195 -4.287 1.00 88.75 87 SER A N 1
ATOM 694 C CA . SER A 1 87 ? 13.919 -5.292 -5.738 1.00 88.75 87 SER A CA 1
ATOM 695 C C . SER A 1 87 ? 14.512 -6.595 -6.254 1.00 88.75 87 SER A C 1
ATOM 697 O O . SER A 1 87 ? 15.495 -7.124 -5.720 1.00 88.75 87 SER A O 1
ATOM 699 N N . LEU A 1 88 ? 13.916 -7.113 -7.321 1.00 81.88 88 LEU A N 1
ATOM 700 C CA . LEU A 1 88 ? 14.420 -8.302 -7.981 1.00 81.88 88 LEU A CA 1
ATOM 701 C C . LEU A 1 88 ? 15.546 -7.904 -8.947 1.00 81.88 88 LEU A C 1
ATOM 703 O O . LEU A 1 88 ? 15.358 -7.021 -9.790 1.00 81.88 88 LEU A O 1
ATOM 707 N N . PRO A 1 89 ? 16.731 -8.544 -8.876 1.00 75.81 89 PRO A N 1
ATOM 708 C CA . PRO A 1 89 ? 17.727 -8.438 -9.928 1.00 75.81 89 PRO A CA 1
ATOM 709 C C . PRO A 1 89 ? 17.102 -8.685 -11.303 1.00 75.81 89 PRO A C 1
ATOM 711 O O . PRO A 1 89 ? 16.470 -9.711 -11.529 1.00 75.81 89 PRO A O 1
ATOM 714 N N . ARG A 1 90 ? 17.355 -7.788 -12.260 1.00 65.19 90 ARG A N 1
ATOM 715 C CA . ARG A 1 90 ? 16.849 -7.888 -13.646 1.00 65.19 90 ARG A CA 1
ATOM 716 C C . ARG A 1 90 ? 17.291 -9.152 -14.412 1.00 65.19 90 ARG A C 1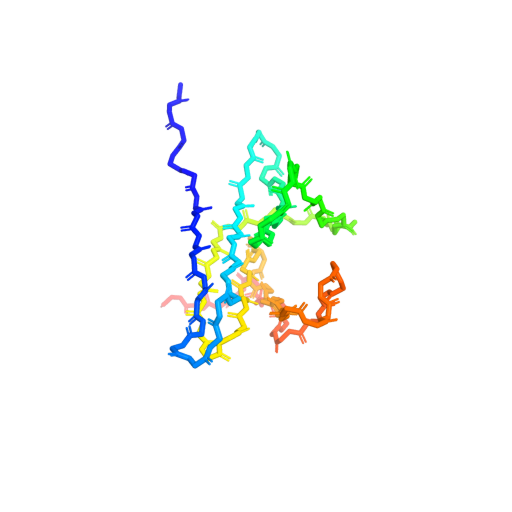
ATOM 718 O O . ARG A 1 90 ? 16.879 -9.330 -15.549 1.00 65.19 90 ARG A O 1
ATOM 725 N N . ASN A 1 91 ? 18.111 -10.011 -13.804 1.00 62.84 91 ASN A N 1
ATOM 726 C CA . ASN A 1 91 ? 18.729 -11.185 -14.420 1.00 62.84 91 ASN A CA 1
ATOM 727 C C . ASN A 1 91 ? 18.183 -12.526 -13.893 1.00 62.84 91 ASN A C 1
ATOM 729 O O . ASN A 1 91 ? 18.870 -13.538 -14.021 1.00 62.84 91 ASN A O 1
ATOM 733 N N . PHE A 1 92 ? 16.996 -12.573 -13.282 1.00 53.28 92 PHE A N 1
ATOM 734 C CA . PHE A 1 92 ? 16.383 -13.869 -12.979 1.00 53.28 92 PHE A CA 1
ATOM 735 C C . PHE A 1 92 ? 15.949 -14.561 -14.280 1.00 53.28 92 PHE A C 1
ATOM 737 O O . PHE A 1 92 ? 15.180 -13.967 -15.039 1.00 53.28 92 PHE A O 1
ATOM 744 N N . PRO A 1 93 ? 16.432 -15.784 -14.571 1.00 51.09 93 PRO A N 1
ATOM 745 C CA . PRO A 1 93 ? 15.872 -16.567 -15.660 1.00 51.09 93 PRO A CA 1
ATOM 746 C C . PRO A 1 93 ? 14.441 -16.971 -15.282 1.00 51.09 93 PRO A C 1
ATOM 748 O O . PRO A 1 93 ? 14.198 -17.386 -14.147 1.00 51.09 93 PRO A O 1
ATOM 751 N N . LEU A 1 94 ? 13.519 -16.783 -16.232 1.00 49.84 94 LEU A N 1
ATOM 752 C CA . LEU A 1 94 ? 12.148 -17.302 -16.187 1.00 49.84 94 LEU A CA 1
ATOM 753 C C . LEU A 1 94 ? 12.140 -18.834 -16.150 1.00 49.84 94 LEU A C 1
ATOM 755 O O . LEU A 1 94 ? 13.005 -19.436 -16.831 1.00 49.84 94 LEU A O 1
#

pLDDT: mean 83.95, std 12.42, range [42.97, 95.44]

Sequence (94 aa):
MHYDVPVVLSSSLTSNECMAMAIFGEFSKLAFCKYGDKKWTLIDAKRQYVEQDIISHEGKFYVSYTDGEIWVGDHTSLPKMTRFAPSLPRNFPL

Secondary structure (DSSP, 8-state):
-PPP--EEEEE-SSSS-EEEEEEETTTTEEEEEETT-SSPEEE----SS-EEEEEEETTEEEEEETTS-EEEEETTTTT--EEEEPPPPTT---

Foldseek 3Di:
DDDDKAKDKDDDPVDRWIKIWIQDDPQRWIWMDIVPGPDIDTLPDPDPWHWDHWDDDPQKIWTATPQGWIWIDGPVQPPDIDTPDDGDDPPDDD

Organism: Quercus suber (NCBI:txid58331)

Mean predicted aligned error: 6.65 Å

Nearest PDB structures (foldseek):
  8bqs-assembly1_Dl  TM=6.343E-01  e=3.716E-01  Tetrahymena thermophila SB210
  9cny-assembly1_B  TM=5.260E-01  e=1.765E-01  Escherichia coli
  8r09-assembly1_B3  TM=6.522E-01  e=4.849E-01  Homo sapiens
  5jrl-assembly1_A  TM=5.904E-01  e=1.198E+00  Sphingopyxis alaskensis RB2256
  7q4o-assembly1_C  TM=6.441E-01  e=1.482E+00  Homo sapiens

Radius of gyration: 13.91 Å; Cα contacts (8 Å, |Δi|>4): 179; chains: 1; bounding box: 35×29×38 Å

Solvent-accessible surface area (backbone atoms only — not comparable to full-atom values): 5691 Å² total; per-residue (Å²): 134,89,74,89,65,51,68,40,74,42,69,50,97,88,49,93,55,35,36,40,40,35,40,45,72,97,74,31,44,42,32,36,35,49,66,89,54,92,60,74,45,71,40,87,70,97,60,97,61,45,56,70,48,66,50,64,58,96,75,30,39,40,36,36,29,76,53,52,26,28,34,34,34,34,89,84,48,55,76,51,64,45,81,71,43,68,61,54,69,95,77,69,82,130